Protein AF-A0A9E5IW25-F1 (afdb_monomer_lite)

Structure (mmCIF, N/CA/C/O backbone):
data_AF-A0A9E5IW25-F1
#
_entry.id   AF-A0A9E5IW25-F1
#
loop_
_atom_site.group_PDB
_atom_site.id
_atom_site.type_symbol
_atom_site.label_atom_id
_atom_site.label_alt_id
_atom_site.label_comp_id
_atom_site.label_asym_id
_atom_site.label_entity_id
_atom_site.label_seq_id
_atom_site.pdbx_PDB_ins_code
_atom_site.Cartn_x
_atom_site.Cartn_y
_atom_site.Cartn_z
_atom_site.occupancy
_atom_site.B_iso_or_equiv
_atom_site.auth_seq_id
_atom_site.auth_comp_id
_atom_site.auth_asym_id
_atom_site.auth_atom_id
_atom_site.pdbx_PDB_model_num
ATOM 1 N N . HIS A 1 1 ? -0.911 1.000 -26.331 1.00 40.22 1 HIS A N 1
ATOM 2 C CA . HIS A 1 1 ? -0.014 0.672 -25.199 1.00 40.22 1 HIS A CA 1
ATOM 3 C C . HIS A 1 1 ? -0.431 1.458 -23.949 1.00 40.22 1 HIS A C 1
ATOM 5 O O . HIS A 1 1 ? 0.390 2.113 -23.325 1.00 40.22 1 HIS A O 1
ATOM 11 N N . ALA A 1 2 ? -1.723 1.432 -23.608 1.00 43.91 2 ALA A N 1
ATOM 12 C CA . ALA A 1 2 ? -2.325 2.322 -22.616 1.00 43.91 2 ALA A CA 1
ATOM 13 C C . ALA A 1 2 ? -2.536 1.591 -21.281 1.00 43.91 2 ALA A C 1
ATOM 15 O O . ALA A 1 2 ? -2.913 0.422 -21.287 1.00 43.91 2 ALA A O 1
ATOM 16 N N . ASN A 1 3 ? -2.332 2.300 -20.169 1.00 52.75 3 ASN A N 1
ATOM 17 C CA . ASN A 1 3 ? -2.760 1.929 -18.812 1.00 52.75 3 ASN A CA 1
ATOM 18 C C . ASN A 1 3 ? -2.016 0.779 -18.113 1.00 52.75 3 ASN A C 1
ATOM 20 O O . ASN A 1 3 ? -2.633 0.013 -17.378 1.00 52.75 3 ASN A O 1
ATOM 24 N N . LYS A 1 4 ? -0.694 0.659 -18.269 1.00 56.72 4 LYS A N 1
ATOM 25 C CA . LYS A 1 4 ? 0.090 -0.079 -17.264 1.00 56.72 4 LYS A CA 1
ATOM 26 C C . LYS A 1 4 ? 0.561 0.906 -16.204 1.00 56.72 4 LYS A C 1
ATOM 28 O O . LYS A 1 4 ? 1.438 1.712 -16.493 1.00 56.72 4 LYS A O 1
ATOM 33 N N . LEU A 1 5 ? -0.042 0.832 -15.017 1.00 58.28 5 LEU A N 1
ATOM 34 C CA . LEU A 1 5 ? 0.491 1.478 -13.820 1.00 58.28 5 LEU A CA 1
ATOM 35 C C . LEU A 1 5 ? 1.936 1.008 -13.625 1.00 58.28 5 LEU A C 1
ATOM 37 O O . LEU A 1 5 ? 2.227 -0.187 -13.701 1.00 58.28 5 LEU A O 1
ATOM 41 N N . LEU A 1 6 ? 2.846 1.946 -13.424 1.00 64.56 6 LEU A N 1
ATOM 42 C CA . LEU A 1 6 ? 4.237 1.700 -13.094 1.00 64.56 6 LEU A CA 1
ATOM 43 C C . LEU A 1 6 ? 4.400 1.638 -11.571 1.00 64.56 6 LEU A C 1
ATOM 45 O O . LEU A 1 6 ? 3.638 2.264 -10.835 1.00 64.56 6 LEU A O 1
ATOM 49 N N . PRO A 1 7 ? 5.444 0.965 -11.062 1.00 60.62 7 PRO A N 1
ATOM 50 C CA . PRO A 1 7 ? 5.783 1.013 -9.640 1.00 60.62 7 PRO A CA 1
ATOM 51 C C . PRO A 1 7 ? 5.939 2.436 -9.085 1.00 60.62 7 PRO A C 1
ATOM 53 O O . PRO A 1 7 ? 5.664 2.667 -7.916 1.00 60.62 7 PRO A O 1
ATOM 56 N N . ALA A 1 8 ? 6.367 3.393 -9.914 1.00 63.44 8 ALA A N 1
ATOM 57 C CA . ALA A 1 8 ? 6.478 4.801 -9.534 1.00 63.44 8 ALA A CA 1
ATOM 58 C C . ALA A 1 8 ? 5.109 5.480 -9.344 1.00 63.44 8 ALA A C 1
ATOM 60 O O . ALA A 1 8 ? 4.986 6.393 -8.528 1.00 63.44 8 ALA A O 1
ATOM 61 N N . ASP A 1 9 ? 4.068 4.997 -10.023 1.00 65.44 9 ASP A N 1
ATOM 62 C CA . ASP A 1 9 ? 2.720 5.551 -9.901 1.00 65.44 9 ASP A CA 1
ATOM 63 C C . ASP A 1 9 ? 2.137 5.290 -8.505 1.00 65.44 9 ASP A C 1
ATOM 65 O O . ASP A 1 9 ? 1.357 6.098 -8.016 1.00 65.44 9 ASP A O 1
ATOM 69 N N . LEU A 1 10 ? 2.581 4.242 -7.793 1.00 63.34 10 LEU A N 1
ATOM 70 C CA . LEU A 1 10 ? 2.235 4.024 -6.377 1.00 63.34 10 LEU A CA 1
ATOM 71 C C . LEU A 1 10 ? 2.675 5.167 -5.470 1.00 63.34 10 LEU A C 1
ATOM 73 O O . LEU A 1 10 ? 1.938 5.548 -4.562 1.00 63.34 10 LEU A O 1
ATOM 77 N N . PHE A 1 11 ? 3.862 5.718 -5.717 1.00 62.03 11 PHE A N 1
ATOM 78 C CA . PHE A 1 11 ? 4.338 6.868 -4.961 1.00 62.03 11 PHE A CA 1
ATOM 79 C C . PHE A 1 11 ? 3.470 8.090 -5.267 1.00 62.03 11 PHE A C 1
ATOM 81 O O . PHE A 1 11 ? 3.076 8.797 -4.341 1.00 62.03 11 PHE A O 1
ATOM 88 N N . LEU A 1 12 ? 3.081 8.279 -6.532 1.00 61.66 12 LEU A N 1
ATOM 89 C CA . LEU A 1 12 ? 2.211 9.378 -6.954 1.00 61.66 12 LEU A CA 1
ATOM 90 C C . LEU A 1 12 ? 0.777 9.266 -6.408 1.00 61.66 12 LEU A C 1
ATOM 92 O O . LEU A 1 12 ? 0.182 10.288 -6.081 1.00 61.66 12 LEU A O 1
ATOM 96 N N . LEU A 1 13 ? 0.237 8.055 -6.238 1.00 65.75 13 LEU A N 1
ATOM 97 C CA . LEU A 1 13 ? -1.111 7.835 -5.687 1.00 65.75 13 LEU A CA 1
ATOM 98 C C . LEU A 1 13 ? -1.249 8.287 -4.226 1.00 65.75 13 LEU A C 1
ATOM 100 O O . LEU A 1 13 ? -2.321 8.719 -3.810 1.00 65.75 13 LEU A O 1
ATOM 104 N N . GLY A 1 14 ? -0.167 8.198 -3.451 1.00 60.12 14 GLY A N 1
ATOM 105 C CA . GLY A 1 14 ? -0.100 8.699 -2.077 1.00 60.12 14 GLY A CA 1
ATOM 106 C C . GLY A 1 14 ? 0.556 10.073 -1.941 1.00 60.12 14 GLY A C 1
ATOM 107 O O . GLY A 1 14 ? 0.712 10.543 -0.813 1.00 60.12 14 GLY A O 1
ATOM 108 N N . CYS A 1 15 ? 0.979 10.696 -3.047 1.00 63.97 15 CYS A N 1
ATOM 109 C CA . CYS A 1 15 ? 1.725 11.947 -3.011 1.00 63.97 15 CYS A CA 1
ATOM 110 C C . CYS A 1 15 ? 0.834 13.109 -2.602 1.00 63.97 15 CYS A C 1
ATOM 112 O O . CYS A 1 15 ? -0.198 13.400 -3.202 1.00 63.97 15 CYS A O 1
ATOM 114 N N . ASP A 1 16 ? 1.285 13.818 -1.584 1.00 62.06 16 ASP A N 1
ATOM 115 C CA . ASP A 1 16 ? 0.792 15.138 -1.273 1.00 62.06 16 ASP A CA 1
ATOM 116 C C . ASP A 1 16 ? 1.121 16.126 -2.402 1.00 62.06 16 ASP A C 1
ATOM 118 O O . ASP A 1 16 ? 2.263 16.187 -2.856 1.00 62.06 16 ASP A O 1
ATOM 122 N N . HIS A 1 17 ? 0.133 16.899 -2.852 1.00 61.53 17 HIS A N 1
ATOM 123 C CA . HIS A 1 17 ? 0.333 17.856 -3.940 1.00 61.53 17 HIS A CA 1
ATOM 124 C C . HIS A 1 17 ? 1.240 19.030 -3.535 1.00 61.53 17 HIS A C 1
ATOM 126 O O . HIS A 1 17 ? 1.972 19.541 -4.377 1.00 61.53 17 HIS A O 1
ATOM 132 N N . GLU A 1 18 ? 1.232 19.430 -2.259 1.00 62.53 18 GLU A N 1
ATOM 133 C CA . GLU A 1 18 ? 2.016 20.568 -1.767 1.00 62.53 18 GLU A CA 1
ATOM 134 C C . GLU A 1 18 ? 3.458 20.173 -1.437 1.00 62.53 18 GLU A C 1
ATOM 136 O O . GLU A 1 18 ? 4.402 20.902 -1.732 1.00 62.53 18 GLU A O 1
ATOM 141 N N . THR A 1 19 ? 3.647 19.001 -0.831 1.00 67.38 19 THR A N 1
ATOM 142 C CA . THR A 1 19 ? 4.958 18.547 -0.348 1.00 67.38 19 THR A CA 1
ATOM 143 C C . THR A 1 19 ? 5.633 17.541 -1.276 1.00 67.38 19 THR A C 1
ATOM 145 O O . THR A 1 19 ? 6.817 17.255 -1.094 1.00 67.38 19 THR A O 1
ATOM 148 N N . GLY A 1 20 ? 4.911 16.974 -2.249 1.00 64.44 20 GLY A N 1
ATOM 149 C CA . GLY A 1 20 ? 5.417 15.941 -3.158 1.00 64.44 20 GLY A CA 1
ATOM 150 C C . GLY A 1 20 ? 5.80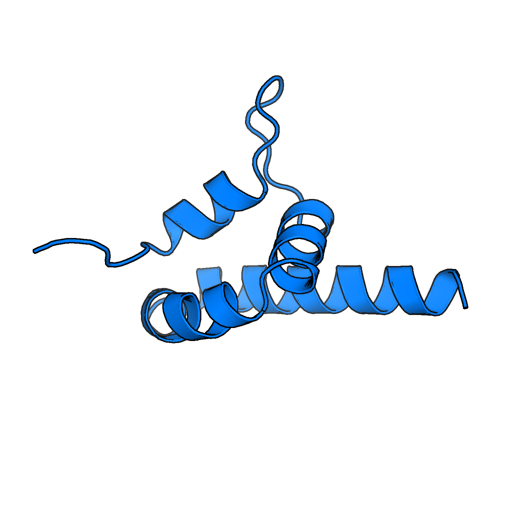1 14.637 -2.454 1.00 64.44 20 GLY A C 1
ATOM 151 O O . GLY A 1 20 ? 6.512 13.813 -3.028 1.00 64.44 20 GLY A O 1
ATOM 152 N N . LYS A 1 21 ? 5.387 14.456 -1.192 1.00 64.25 21 LYS A N 1
ATOM 153 C CA . LYS A 1 21 ? 5.737 13.292 -0.375 1.00 64.25 21 LYS A CA 1
ATOM 154 C C . LYS A 1 21 ? 4.612 12.276 -0.390 1.00 64.25 21 LYS A C 1
ATOM 156 O O . LYS A 1 21 ? 3.465 12.600 -0.084 1.00 64.25 21 LYS A O 1
ATOM 161 N N . SER A 1 22 ? 4.970 11.033 -0.683 1.00 67.12 22 SER A N 1
ATOM 162 C CA . SER A 1 22 ? 4.094 9.882 -0.509 1.00 67.12 22 SER A CA 1
ATOM 163 C C . SER A 1 22 ? 4.252 9.326 0.898 1.00 67.12 22 SER A C 1
ATOM 165 O O . SER A 1 22 ? 5.376 9.035 1.312 1.00 67.12 22 SER A O 1
ATOM 167 N N . THR A 1 23 ? 3.154 9.198 1.646 1.00 70.62 23 THR A N 1
ATOM 168 C CA . THR A 1 23 ? 3.178 8.531 2.955 1.00 70.62 23 THR A CA 1
ATOM 169 C C . THR A 1 23 ? 2.490 7.172 2.869 1.00 70.62 23 THR A C 1
ATOM 171 O O . THR A 1 23 ? 1.486 7.043 2.158 1.00 70.62 23 THR A O 1
ATOM 174 N N . PRO A 1 24 ? 2.975 6.153 3.603 1.00 70.75 24 PRO A N 1
ATOM 175 C CA . PRO A 1 24 ? 2.376 4.823 3.540 1.00 70.75 24 PRO A CA 1
ATOM 176 C C . PRO A 1 24 ? 0.893 4.840 3.948 1.00 70.75 24 PRO A C 1
ATOM 178 O O . PRO A 1 24 ? 0.073 4.166 3.330 1.00 70.75 24 PRO A O 1
ATOM 181 N N . PHE A 1 25 ? 0.515 5.723 4.878 1.00 73.50 25 PHE A N 1
ATOM 182 C CA . PHE A 1 25 ? -0.880 5.979 5.244 1.00 73.50 25 PHE A CA 1
ATOM 183 C C . PHE A 1 25 ? -1.766 6.428 4.068 1.00 73.50 25 PHE A C 1
ATOM 185 O O . PHE A 1 25 ? -2.882 5.928 3.909 1.00 73.50 25 PHE A O 1
ATOM 192 N N . LYS A 1 26 ? -1.299 7.368 3.233 1.00 74.69 26 LYS A N 1
ATOM 193 C CA . LYS A 1 26 ? -2.075 7.859 2.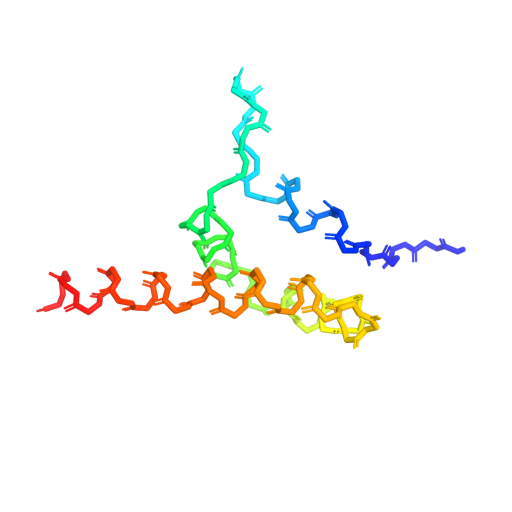081 1.00 74.69 26 LYS A CA 1
ATOM 194 C C . LYS A 1 26 ? -2.230 6.784 1.012 1.00 74.69 26 LYS A C 1
ATOM 196 O O . LYS A 1 26 ? -3.321 6.630 0.471 1.00 74.69 26 LYS A O 1
ATOM 201 N N . ILE A 1 27 ? -1.173 6.008 0.764 1.00 74.94 27 ILE A N 1
ATOM 202 C CA . ILE A 1 27 ? -1.223 4.845 -0.131 1.00 74.94 27 ILE A CA 1
ATOM 203 C C . ILE A 1 27 ? -2.254 3.833 0.391 1.00 74.94 27 ILE A C 1
ATOM 205 O O . ILE A 1 27 ? -3.149 3.434 -0.351 1.00 74.94 27 ILE A O 1
ATOM 209 N N . GLY A 1 28 ? -2.169 3.454 1.670 1.00 76.00 28 GLY A N 1
ATOM 210 C CA . GLY A 1 28 ? -3.096 2.506 2.289 1.00 76.00 28 GLY A CA 1
ATOM 211 C C . GLY A 1 28 ? -4.550 2.984 2.259 1.00 76.00 28 GLY A C 1
ATOM 212 O O . GLY A 1 28 ? -5.433 2.238 1.844 1.00 76.00 28 GLY A O 1
ATOM 213 N N . SER A 1 29 ? -4.792 4.258 2.579 1.00 76.44 29 SER A N 1
ATOM 214 C CA . SER A 1 29 ? -6.127 4.871 2.504 1.00 76.44 29 SER A CA 1
ATOM 215 C C . SER A 1 29 ? -6.673 4.882 1.076 1.00 76.44 29 SER A C 1
ATOM 217 O O . SER A 1 29 ? -7.824 4.517 0.846 1.00 76.44 29 SER A O 1
ATOM 219 N N . TYR A 1 30 ? -5.851 5.257 0.091 1.00 77.88 30 TYR A N 1
ATOM 220 C CA . TYR A 1 30 ? -6.256 5.253 -1.313 1.00 77.88 30 TYR A CA 1
ATOM 221 C C . TYR A 1 30 ? -6.661 3.850 -1.778 1.00 77.88 30 TYR A C 1
ATOM 223 O O . TYR A 1 30 ? -7.701 3.694 -2.421 1.00 77.88 30 TYR A O 1
ATOM 231 N N . LEU A 1 31 ? -5.877 2.831 -1.412 1.00 75.50 31 LEU A N 1
ATOM 232 C CA . LEU A 1 31 ? -6.173 1.430 -1.716 1.00 75.50 31 LEU A CA 1
ATOM 233 C C . LEU A 1 31 ? -7.441 0.935 -1.010 1.00 75.50 31 LEU A C 1
ATOM 235 O O . LEU A 1 31 ? -8.180 0.152 -1.598 1.00 75.50 31 LEU A O 1
ATOM 239 N N . ALA A 1 32 ? -7.729 1.416 0.201 1.00 77.56 32 ALA A N 1
ATOM 240 C CA . ALA A 1 32 ? -8.961 1.084 0.912 1.00 77.56 32 ALA A CA 1
ATOM 241 C C . ALA A 1 32 ? -10.214 1.622 0.200 1.00 77.56 32 ALA A C 1
ATOM 243 O O . ALA A 1 32 ? -11.217 0.917 0.109 1.00 77.56 32 ALA A O 1
ATOM 244 N N . PHE A 1 33 ? -10.150 2.837 -0.357 1.00 79.81 33 PHE A N 1
ATOM 245 C CA . PHE A 1 33 ? -11.248 3.409 -1.151 1.00 79.81 33 PHE A CA 1
ATOM 246 C C . PHE A 1 33 ? -11.331 2.846 -2.578 1.00 79.81 33 PHE A C 1
ATOM 248 O O . PHE A 1 33 ? -12.395 2.894 -3.193 1.00 79.81 33 PHE A O 1
ATOM 255 N N . HIS A 1 34 ? -10.230 2.305 -3.108 1.00 77.56 34 HIS A N 1
ATOM 256 C CA . HIS A 1 34 ? -10.136 1.816 -4.487 1.00 77.56 34 HIS A CA 1
ATOM 257 C C . HIS A 1 34 ? -9.492 0.422 -4.548 1.00 77.56 34 HIS A C 1
ATOM 259 O O . HIS A 1 34 ? -8.440 0.250 -5.173 1.00 77.56 34 HIS A O 1
ATOM 265 N N . PRO A 1 35 ? -10.107 -0.609 -3.943 1.00 72.31 35 PRO A N 1
ATOM 266 C CA . PRO A 1 35 ? -9.502 -1.938 -3.835 1.00 72.31 35 PRO A CA 1
ATOM 267 C C . PRO A 1 35 ? -9.211 -2.589 -5.197 1.00 72.31 35 PRO A C 1
ATOM 269 O O . PRO A 1 35 ? -8.272 -3.371 -5.321 1.00 72.31 35 PRO A O 1
ATOM 272 N N . TRP A 1 36 ? -9.944 -2.228 -6.257 1.00 75.75 36 TRP A N 1
ATOM 273 C CA . TRP A 1 36 ? -9.673 -2.702 -7.622 1.00 75.75 36 TRP A CA 1
ATOM 274 C C . TRP A 1 36 ? -8.328 -2.213 -8.180 1.00 75.75 36 TRP A C 1
ATOM 276 O O . TRP A 1 36 ? -7.705 -2.920 -8.970 1.00 75.75 36 TRP A O 1
ATOM 286 N N . ARG A 1 37 ? -7.822 -1.053 -7.732 1.00 73.56 37 ARG A N 1
ATOM 287 C CA . ARG A 1 37 ? -6.495 -0.554 -8.130 1.00 73.56 37 ARG A CA 1
ATOM 288 C C . ARG A 1 37 ? -5.378 -1.450 -7.617 1.00 73.56 37 ARG A C 1
ATOM 290 O O . ARG A 1 37 ? -4.367 -1.582 -8.293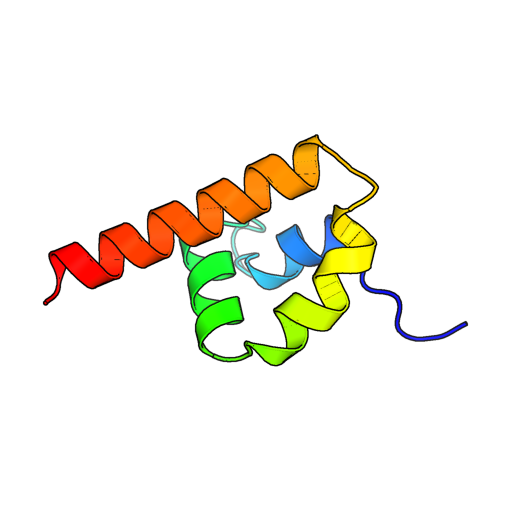 1.00 73.56 37 ARG A O 1
ATOM 297 N N . LEU A 1 38 ? -5.567 -2.119 -6.477 1.00 72.38 38 LEU A N 1
ATOM 298 C CA . LEU A 1 38 ? -4.596 -3.083 -5.959 1.00 72.38 38 LEU A CA 1
ATOM 299 C C . LEU A 1 38 ? -4.353 -4.219 -6.962 1.00 72.38 38 LEU A C 1
ATOM 301 O O . LEU A 1 38 ? -3.210 -4.594 -7.203 1.00 72.38 38 LEU A O 1
ATOM 305 N N . VAL A 1 39 ? -5.420 -4.724 -7.589 1.00 74.25 39 VAL A N 1
ATOM 306 C CA . VAL A 1 39 ? -5.343 -5.803 -8.587 1.00 74.25 39 VAL A CA 1
ATOM 307 C C . VAL A 1 39 ? -4.573 -5.355 -9.830 1.00 74.25 39 VAL A C 1
ATOM 309 O O . VAL A 1 39 ? -3.753 -6.108 -10.348 1.00 74.25 39 VAL A O 1
ATOM 312 N N . GLU A 1 40 ? -4.780 -4.115 -10.274 1.00 73.12 40 GLU A N 1
ATOM 313 C CA . GLU A 1 40 ? -4.039 -3.521 -11.395 1.00 73.12 40 GLU A CA 1
ATOM 314 C C . GLU A 1 40 ? -2.566 -3.242 -11.051 1.00 73.12 40 GLU A C 1
ATOM 316 O O . GLU A 1 40 ? -1.700 -3.286 -11.926 1.00 73.12 40 GLU A O 1
ATOM 321 N N . LEU A 1 41 ? -2.277 -2.975 -9.775 1.00 71.62 41 LEU A N 1
ATOM 322 C CA . LEU A 1 41 ? -0.943 -2.660 -9.268 1.00 71.62 41 LEU A CA 1
ATOM 323 C C . LEU A 1 41 ? -0.090 -3.901 -9.015 1.00 71.62 41 LEU A C 1
ATOM 325 O O . LEU A 1 41 ? 1.126 -3.834 -9.189 1.00 71.62 41 LEU A O 1
ATOM 329 N N . LEU A 1 42 ? -0.695 -5.033 -8.642 1.00 71.38 42 LEU A N 1
ATOM 330 C CA . LEU A 1 42 ? 0.016 -6.280 -8.346 1.00 71.38 42 LEU A CA 1
ATOM 331 C C . LEU A 1 42 ? 1.007 -6.693 -9.453 1.00 71.38 42 LEU A C 1
ATOM 333 O O . LEU A 1 42 ? 2.162 -6.956 -9.119 1.00 71.38 42 LEU A O 1
ATOM 337 N N . PRO A 1 43 ? 0.647 -6.689 -10.753 1.00 72.75 43 PRO A N 1
ATOM 338 C CA . PRO A 1 43 ? 1.593 -6.979 -11.832 1.00 72.75 43 PRO A CA 1
ATOM 339 C C . PRO A 1 43 ? 2.743 -5.971 -11.930 1.00 72.75 43 PRO A C 1
ATOM 341 O O . PRO A 1 43 ? 3.860 -6.353 -12.274 1.00 72.75 43 PRO A O 1
ATOM 344 N N . ALA A 1 44 ? 2.482 -4.696 -11.629 1.00 68.75 44 ALA A N 1
ATOM 345 C CA . ALA A 1 44 ? 3.484 -3.637 -11.675 1.00 68.75 44 ALA A CA 1
ATOM 346 C C . ALA A 1 44 ? 4.523 -3.817 -10.564 1.00 68.75 44 ALA A C 1
ATOM 348 O O . ALA A 1 44 ? 5.725 -3.772 -10.822 1.00 68.75 44 ALA A O 1
ATOM 349 N N . VAL A 1 45 ? 4.076 -4.092 -9.335 1.00 69.25 45 VAL A N 1
ATOM 350 C CA . VAL A 1 45 ? 4.979 -4.298 -8.193 1.00 69.25 45 VAL A CA 1
ATOM 351 C C . VAL A 1 45 ? 5.607 -5.683 -8.159 1.00 69.25 45 VAL A C 1
ATOM 353 O O . VAL A 1 45 ? 6.692 -5.821 -7.607 1.00 69.25 45 VAL A O 1
ATOM 356 N N . ALA A 1 46 ? 4.989 -6.706 -8.759 1.00 68.44 46 ALA A N 1
ATOM 357 C CA . ALA A 1 46 ? 5.485 -8.083 -8.717 1.00 68.44 46 ALA A CA 1
ATOM 358 C C . ALA A 1 46 ? 6.934 -8.217 -9.215 1.00 68.44 46 ALA A C 1
ATOM 360 O O . ALA A 1 46 ? 7.685 -9.030 -8.677 1.00 68.44 46 ALA A O 1
ATOM 361 N N . GLY A 1 47 ? 7.336 -7.391 -10.188 1.00 72.38 47 GLY A N 1
ATOM 362 C CA . GLY A 1 47 ? 8.698 -7.360 -10.726 1.00 72.38 47 GLY A CA 1
ATOM 363 C C . GLY A 1 47 ? 9.721 -6.578 -9.892 1.00 72.38 47 GLY A C 1
ATOM 364 O O . GLY A 1 47 ? 10.903 -6.613 -10.216 1.00 72.38 47 GLY A O 1
ATOM 365 N N . CYS A 1 48 ? 9.309 -5.869 -8.834 1.00 75.88 48 CYS A N 1
ATOM 366 C CA . CYS A 1 48 ? 10.183 -5.004 -8.041 1.00 75.88 48 CYS A CA 1
ATOM 367 C C . CYS A 1 48 ? 10.064 -5.308 -6.540 1.00 75.88 48 CYS A C 1
ATOM 369 O O . CYS A 1 48 ? 9.109 -4.908 -5.873 1.00 75.88 48 CYS A O 1
ATOM 371 N N . THR A 1 49 ? 11.082 -5.970 -5.980 1.00 76.88 49 THR A N 1
ATOM 372 C CA . THR A 1 49 ? 11.153 -6.312 -4.548 1.00 76.88 49 THR A CA 1
ATOM 373 C C . THR A 1 49 ? 11.021 -5.084 -3.646 1.00 76.88 49 THR A C 1
ATOM 375 O O . THR A 1 49 ? 10.324 -5.141 -2.636 1.00 76.88 49 THR A O 1
ATOM 378 N N . HIS A 1 50 ? 11.633 -3.958 -4.027 1.00 73.69 50 HIS A N 1
ATOM 379 C CA . HIS A 1 50 ? 11.531 -2.712 -3.268 1.00 73.69 50 HIS A CA 1
ATOM 380 C C . HIS A 1 50 ? 10.089 -2.181 -3.244 1.00 73.69 50 HIS A C 1
ATOM 382 O O . HIS A 1 50 ? 9.554 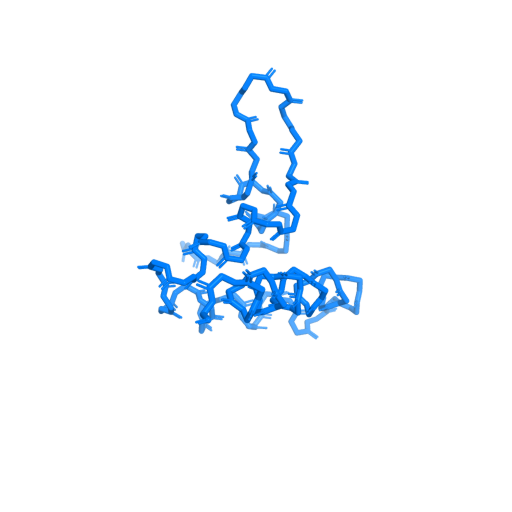-1.904 -2.174 1.00 73.69 50 HIS A O 1
ATOM 388 N N . ALA A 1 51 ? 9.423 -2.123 -4.401 1.00 70.12 51 ALA A N 1
ATOM 389 C CA . ALA A 1 51 ? 8.040 -1.655 -4.495 1.00 70.12 51 ALA A CA 1
ATOM 390 C C . ALA A 1 51 ? 7.065 -2.570 -3.736 1.00 70.12 51 ALA A C 1
ATOM 392 O O . ALA A 1 51 ? 6.150 -2.083 -3.075 1.00 70.12 51 ALA A O 1
ATOM 393 N N . ARG A 1 52 ? 7.296 -3.890 -3.758 1.00 75.44 52 ARG A N 1
ATOM 394 C CA . ARG A 1 52 ? 6.560 -4.842 -2.911 1.00 75.44 52 ARG A CA 1
ATOM 395 C C . ARG A 1 52 ? 6.738 -4.560 -1.425 1.00 75.44 52 ARG A C 1
ATOM 397 O O . ARG A 1 52 ? 5.752 -4.597 -0.697 1.00 75.44 52 ARG A O 1
ATOM 404 N N . GLY A 1 53 ? 7.969 -4.302 -0.985 1.00 77.25 53 GLY A N 1
ATOM 405 C CA . GLY A 1 53 ? 8.267 -3.970 0.408 1.00 77.25 53 GLY A CA 1
ATOM 406 C C . GLY A 1 53 ? 7.516 -2.721 0.861 1.00 77.25 53 GLY A C 1
ATOM 407 O O . GLY A 1 53 ? 6.798 -2.766 1.855 1.00 77.25 53 GLY A O 1
ATOM 408 N N . VAL A 1 54 ? 7.590 -1.650 0.066 1.00 75.00 54 VAL A N 1
ATOM 409 C CA . VAL A 1 54 ? 6.885 -0.387 0.336 1.00 75.00 54 VAL A CA 1
ATOM 410 C C . VAL A 1 54 ? 5.367 -0.587 0.372 1.00 75.00 54 VAL A C 1
ATOM 412 O O . VAL A 1 54 ? 4.713 -0.115 1.298 1.00 75.00 54 VAL A O 1
ATOM 415 N N . MET A 1 55 ? 4.794 -1.323 -0.586 1.00 75.81 55 MET A N 1
ATOM 416 C CA . MET A 1 55 ? 3.348 -1.568 -0.618 1.00 75.81 55 MET A CA 1
ATOM 417 C C . MET A 1 55 ? 2.885 -2.429 0.565 1.00 75.81 55 MET A C 1
ATOM 419 O O . MET A 1 55 ? 1.866 -2.128 1.179 1.00 75.81 55 MET A O 1
ATOM 423 N N . SER A 1 56 ? 3.647 -3.466 0.925 1.00 77.94 56 SER A N 1
ATOM 424 C CA . SER A 1 56 ? 3.351 -4.308 2.089 1.00 77.94 56 SER A CA 1
ATOM 425 C C . SER A 1 56 ? 3.407 -3.512 3.392 1.00 77.94 56 SER A C 1
ATOM 427 O O . SER A 1 56 ? 2.540 -3.689 4.244 1.00 77.94 56 SER A O 1
ATOM 429 N N . GLN A 1 57 ? 4.398 -2.629 3.543 1.00 81.12 57 GLN A N 1
ATOM 430 C CA . GLN A 1 57 ? 4.510 -1.748 4.703 1.00 81.12 57 GLN A CA 1
ATOM 431 C C . GLN A 1 57 ? 3.340 -0.759 4.765 1.00 81.12 57 GLN A C 1
ATOM 433 O O . GLN A 1 57 ? 2.728 -0.610 5.816 1.00 81.12 57 GLN A O 1
ATOM 438 N N . ALA A 1 58 ? 2.977 -0.141 3.638 1.00 77.31 58 ALA A N 1
ATOM 439 C CA . ALA A 1 58 ? 1.850 0.786 3.567 1.00 77.31 58 ALA A CA 1
ATOM 440 C C . ALA A 1 58 ? 0.516 0.141 3.955 1.00 77.31 58 ALA A C 1
ATOM 442 O O . ALA A 1 58 ? -0.266 0.731 4.698 1.00 77.31 58 ALA A O 1
ATOM 443 N N . VAL A 1 59 ? 0.272 -1.088 3.493 1.00 77.38 59 VAL A N 1
ATOM 444 C CA . VAL A 1 59 ? -0.918 -1.853 3.885 1.00 77.38 59 VAL A CA 1
ATOM 445 C C . VAL A 1 59 ? -0.883 -2.185 5.379 1.00 77.38 59 VAL A C 1
ATOM 447 O O . VAL A 1 59 ? -1.891 -2.004 6.056 1.00 77.38 59 VAL A O 1
ATOM 450 N N . ALA A 1 60 ? 0.262 -2.621 5.910 1.00 81.44 60 ALA A N 1
ATOM 451 C CA . ALA A 1 60 ? 0.401 -2.942 7.330 1.00 81.44 60 ALA A CA 1
ATOM 452 C C . ALA A 1 60 ? 0.172 -1.718 8.237 1.00 81.44 60 ALA A C 1
ATOM 454 O O . ALA A 1 60 ? -0.593 -1.805 9.194 1.00 81.44 60 ALA A O 1
ATOM 455 N N . GLU A 1 61 ? 0.774 -0.568 7.915 1.00 79.19 61 GLU A N 1
ATOM 456 C CA . GLU A 1 61 ? 0.586 0.681 8.667 1.00 79.19 61 GLU A CA 1
ATOM 457 C C . GLU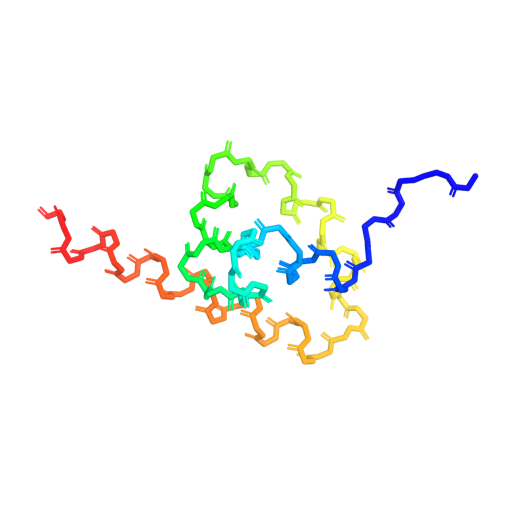 A 1 61 ? -0.878 1.137 8.662 1.00 79.19 61 GLU A C 1
ATOM 459 O O . GLU A 1 61 ? -1.403 1.563 9.690 1.00 79.19 61 GLU A O 1
ATOM 464 N N . PHE A 1 62 ? -1.565 0.999 7.527 1.00 80.94 62 PHE A N 1
ATOM 465 C CA . PHE A 1 62 ? -2.980 1.340 7.425 1.00 80.94 62 PHE A CA 1
ATOM 466 C C . PHE A 1 62 ? -3.878 0.425 8.271 1.00 80.94 62 PHE A C 1
ATOM 468 O O . PHE A 1 62 ? -4.757 0.914 8.981 1.00 80.94 62 PHE A O 1
ATOM 475 N N . LEU A 1 63 ? -3.650 -0.892 8.230 1.00 80.75 63 LEU A N 1
ATOM 476 C CA . LEU A 1 63 ? -4.415 -1.852 9.034 1.00 80.75 63 LEU A CA 1
ATOM 477 C C . LEU A 1 63 ? -4.188 -1.651 10.537 1.00 80.75 63 LEU A C 1
ATOM 479 O O . LEU A 1 63 ? -5.149 -1.702 11.304 1.00 80.75 63 LEU A O 1
ATOM 483 N N . ASN A 1 64 ? -2.951 -1.362 10.952 1.00 84.50 64 ASN A N 1
ATOM 484 C CA . ASN A 1 64 ? -2.650 -1.025 12.344 1.00 84.50 64 ASN A CA 1
ATOM 485 C C . ASN A 1 64 ? -3.403 0.233 12.791 1.00 84.50 64 ASN A C 1
ATOM 487 O O . ASN A 1 64 ? -4.059 0.213 13.827 1.00 84.50 64 ASN A O 1
ATOM 491 N N . TRP A 1 65 ? -3.394 1.296 11.980 1.00 80.88 65 TRP A N 1
ATOM 492 C CA . TRP A 1 65 ? -4.133 2.523 12.288 1.00 80.88 65 TRP A CA 1
ATOM 493 C C . TRP A 1 65 ? -5.646 2.294 12.430 1.00 80.88 65 TRP A C 1
ATOM 495 O O . TRP A 1 65 ? -6.275 2.891 13.303 1.00 80.88 65 TRP A O 1
ATOM 505 N N . LEU A 1 66 ? -6.242 1.429 11.598 1.00 79.44 66 LEU A N 1
ATOM 506 C CA . LEU A 1 66 ? -7.653 1.051 11.742 1.00 79.44 66 LEU A CA 1
ATOM 507 C C . LEU A 1 66 ? -7.908 0.318 13.063 1.00 79.44 66 LEU A C 1
ATOM 509 O O . LEU A 1 66 ? -8.887 0.621 13.739 1.00 79.44 66 LEU A O 1
ATOM 513 N N . SER A 1 67 ? -7.023 -0.611 13.433 1.00 86.75 67 SER A N 1
ATOM 514 C CA . SER A 1 67 ? -7.132 -1.377 14.678 1.00 86.75 67 SER A CA 1
ATOM 515 C C . SER A 1 67 ? -6.984 -0.513 15.930 1.00 86.75 67 SER A C 1
ATOM 517 O O . SER A 1 67 ? -7.561 -0.840 16.958 1.00 86.75 67 SER A O 1
ATOM 519 N N . GLU A 1 68 ? -6.214 0.573 15.873 1.00 88.19 68 GLU A N 1
ATOM 520 C CA . GLU A 1 68 ? -6.066 1.517 16.990 1.00 88.19 68 GLU A CA 1
ATOM 521 C C . GLU A 1 68 ? -7.305 2.410 17.188 1.00 88.19 68 GLU A C 1
ATOM 523 O O . GLU A 1 68 ? -7.417 3.096 18.204 1.00 88.19 68 GLU A O 1
ATOM 528 N N . ARG A 1 69 ? -8.229 2.435 16.217 1.00 73.75 69 ARG A N 1
ATOM 529 C CA . ARG A 1 69 ? -9.445 3.265 16.237 1.00 73.75 69 ARG A CA 1
ATOM 530 C C . ARG A 1 69 ? -10.746 2.488 16.439 1.00 73.75 69 ARG A C 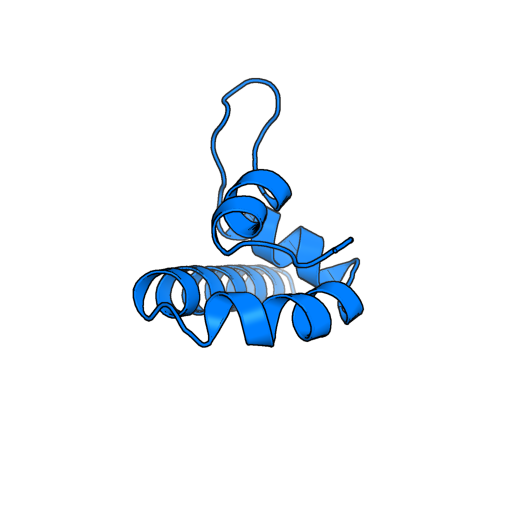1
ATOM 532 O O . ARG A 1 69 ? -11.794 3.130 16.537 1.00 73.75 69 ARG A O 1
ATOM 539 N N . SER A 1 70 ? -10.688 1.157 16.469 1.00 58.91 70 SER A N 1
ATOM 540 C CA . SER A 1 70 ? -11.809 0.259 16.788 1.00 58.91 70 SER A CA 1
ATOM 541 C C . SER A 1 70 ? -11.845 -0.075 18.271 1.00 58.91 70 SER A C 1
ATOM 543 O O . SER A 1 70 ? -12.951 -0.037 18.847 1.00 58.91 70 SER A O 1
#

Secondary structure (DSSP, 8-state):
------HHHHHHHTB-TTT--B-HHHHHHHHHH-HHHHHHHHHHHHT-HHHHHHHHHHHHHHHHHHHT--

Sequence (70 aa):
HANKLLPADLFLLGCDHETGKSTPFKIGSYLAFHPWRLVELLPAVAGCTHARGVMSQAVAEFLNWLSERS

pLDDT: mean 70.88, std 8.94, range [40.22, 88.19]

Radius of gyration: 12.19 Å; chains: 1; bounding box: 23×29×42 Å

Foldseek 3Di:
DDDQDALVVLQVQQADPVPRGRDLQSSLVSCVVVVVVVVSCCVRCVVPPVSVVSNVVSVVVNVVVVVVVD